Protein AF-A0A519TRK1-F1 (afdb_monomer)

Foldseek 3Di:
DEAADPPDDPVVLVVQQPDDPPDDDDPVSVVVSLVSVCVVLFFDSVQWDWDWDDDVVVRDTDIYIYTHGD

Structure (mmCIF, N/CA/C/O backbone):
data_AF-A0A519TRK1-F1
#
_entry.id   AF-A0A519TRK1-F1
#
loop_
_atom_site.group_PDB
_atom_site.id
_atom_site.type_symbol
_atom_site.label_atom_id
_atom_site.label_alt_id
_atom_site.label_comp_id
_atom_site.labe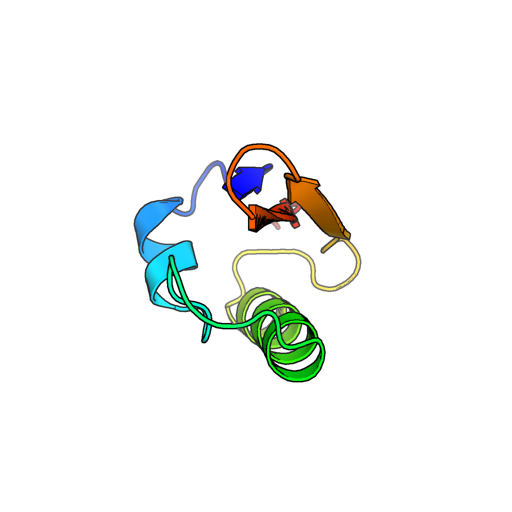l_asym_id
_atom_site.label_entity_id
_atom_site.label_seq_id
_atom_site.pdbx_PDB_ins_code
_atom_site.Cartn_x
_atom_site.Cartn_y
_atom_site.Cartn_z
_atom_site.occupancy
_atom_site.B_iso_or_equiv
_atom_site.auth_seq_id
_atom_site.auth_comp_id
_atom_site.auth_asym_id
_atom_site.auth_atom_id
_atom_site.pdbx_PDB_model_num
ATOM 1 N N . THR A 1 1 ? 0.088 5.218 -3.884 1.00 88.56 1 THR A N 1
ATOM 2 C CA . THR A 1 1 ? -0.593 6.295 -3.131 1.00 88.56 1 THR A CA 1
ATOM 3 C C . THR A 1 1 ? -1.695 5.698 -2.279 1.00 88.56 1 THR A C 1
ATOM 5 O O . THR A 1 1 ? -2.196 4.636 -2.623 1.00 88.56 1 THR A O 1
ATOM 8 N N . ILE A 1 2 ? -2.059 6.344 -1.170 1.00 90.81 2 ILE A N 1
ATOM 9 C CA . ILE A 1 2 ? -3.184 5.934 -0.314 1.00 90.81 2 ILE A CA 1
ATOM 10 C C . ILE A 1 2 ? -4.144 7.123 -0.226 1.00 90.81 2 ILE A C 1
ATOM 12 O O . ILE A 1 2 ? -3.696 8.262 -0.096 1.00 90.81 2 ILE A O 1
ATOM 16 N N . LYS A 1 3 ? -5.442 6.868 -0.385 1.00 92.31 3 LYS A N 1
ATOM 17 C CA . LYS A 1 3 ? -6.525 7.853 -0.337 1.00 92.31 3 LYS A CA 1
ATOM 18 C C . LYS A 1 3 ? -7.516 7.469 0.750 1.00 92.31 3 LYS A C 1
ATOM 20 O O . LYS A 1 3 ? -7.910 6.311 0.826 1.00 92.31 3 LYS A O 1
ATOM 25 N N . GLY A 1 4 ? -7.972 8.455 1.519 1.00 86.81 4 GLY A N 1
ATOM 26 C CA . GLY A 1 4 ? -8.982 8.269 2.568 1.00 86.81 4 GLY A CA 1
ATOM 27 C C . GLY A 1 4 ? -8.415 8.034 3.971 1.00 86.81 4 GLY A C 1
ATOM 28 O O . GLY A 1 4 ? -9.183 7.891 4.916 1.00 86.81 4 GLY A O 1
ATOM 29 N N . ASN A 1 5 ? -7.091 8.081 4.121 1.00 88.31 5 ASN A N 1
ATOM 30 C CA . ASN A 1 5 ? -6.410 8.193 5.404 1.00 88.31 5 ASN A CA 1
ATOM 31 C C . ASN A 1 5 ? -6.324 9.676 5.820 1.00 88.31 5 ASN A C 1
ATOM 33 O O . ASN A 1 5 ? -5.630 10.475 5.195 1.00 88.31 5 ASN A O 1
ATOM 37 N N . LYS A 1 6 ? -7.089 10.060 6.843 1.00 86.62 6 LYS A N 1
ATOM 38 C CA . LYS A 1 6 ? -7.131 11.411 7.424 1.00 86.62 6 LYS A CA 1
ATOM 39 C C . LYS A 1 6 ? -6.343 11.494 8.732 1.00 86.62 6 LYS A C 1
ATOM 41 O O . LYS A 1 6 ? -5.669 12.491 8.964 1.00 86.62 6 LYS A O 1
ATOM 46 N N . LYS A 1 7 ? -6.442 10.470 9.580 1.00 86.38 7 LYS A N 1
ATOM 47 C CA . LYS A 1 7 ? -5.752 10.342 10.870 1.00 86.38 7 LYS A CA 1
ATOM 48 C C . LYS A 1 7 ? -4.399 9.650 10.729 1.00 86.38 7 LYS A C 1
ATOM 50 O O . LYS A 1 7 ? -3.453 10.041 11.402 1.00 86.38 7 LYS A O 1
ATOM 55 N N . ALA A 1 8 ? -4.304 8.627 9.879 1.00 87.50 8 ALA A N 1
ATOM 56 C CA . ALA A 1 8 ? -3.069 7.864 9.701 1.00 87.50 8 ALA A CA 1
ATOM 57 C C . ALA A 1 8 ? -2.154 8.513 8.638 1.00 87.50 8 ALA A C 1
ATOM 59 O O . ALA A 1 8 ? -2.591 8.672 7.491 1.00 87.50 8 ALA A O 1
ATOM 60 N N . PRO A 1 9 ? -0.892 8.869 8.954 1.00 90.31 9 PRO A N 1
ATOM 61 C CA . PRO A 1 9 ? 0.025 9.459 7.982 1.00 90.31 9 PRO A CA 1
ATOM 62 C C . PRO A 1 9 ? 0.323 8.514 6.814 1.00 90.31 9 PRO A C 1
ATOM 64 O O . PRO A 1 9 ? 0.660 7.347 7.001 1.00 90.31 9 PRO A O 1
ATOM 67 N N . THR A 1 10 ? 0.249 9.027 5.582 1.00 89.62 10 THR A N 1
ATOM 68 C CA . THR A 1 10 ? 0.488 8.219 4.372 1.00 89.62 10 THR A CA 1
ATOM 69 C C . THR A 1 10 ? 1.881 7.590 4.356 1.00 89.62 10 THR A C 1
ATOM 71 O O . THR A 1 10 ? 2.031 6.466 3.889 1.00 89.62 10 THR A O 1
ATOM 74 N N . ALA A 1 11 ? 2.897 8.303 4.852 1.00 89.12 11 ALA A N 1
ATOM 75 C CA . ALA A 1 11 ? 4.274 7.814 4.881 1.00 89.12 11 ALA A CA 1
ATOM 76 C C . ALA A 1 11 ? 4.423 6.568 5.770 1.00 89.12 11 ALA A C 1
ATOM 78 O O . ALA A 1 11 ? 5.003 5.578 5.328 1.00 89.12 11 ALA A O 1
ATOM 79 N N . ASP A 1 12 ? 3.825 6.587 6.961 1.00 91.12 12 ASP A N 1
ATOM 80 C CA . ASP A 1 12 ? 3.889 5.477 7.918 1.00 91.12 12 ASP A CA 1
ATOM 81 C C . ASP A 1 12 ? 3.180 4.237 7.368 1.00 91.12 12 ASP A C 1
ATOM 83 O O . ASP A 1 12 ? 3.700 3.124 7.429 1.00 91.12 12 ASP A O 1
ATOM 87 N N . LEU A 1 13 ? 2.017 4.435 6.742 1.00 90.62 13 LEU A N 1
ATOM 88 C CA . LEU A 1 13 ? 1.280 3.356 6.088 1.00 90.62 13 LEU A CA 1
ATOM 89 C C . LEU A 1 13 ? 2.067 2.747 4.930 1.00 90.62 13 LEU A C 1
ATOM 91 O O . LEU A 1 13 ? 2.090 1.530 4.793 1.00 90.62 13 LEU A O 1
ATOM 95 N N . LEU A 1 14 ? 2.714 3.570 4.099 1.00 90.38 14 LEU A N 1
ATOM 96 C CA . LEU A 1 14 ? 3.538 3.083 2.992 1.00 90.38 14 LEU A CA 1
ATOM 97 C C . LEU A 1 14 ? 4.768 2.314 3.488 1.00 90.38 14 LEU A C 1
ATOM 99 O O . LEU A 1 14 ? 5.136 1.329 2.857 1.00 90.38 14 LEU A O 1
ATOM 103 N N . ALA A 1 15 ? 5.366 2.722 4.610 1.00 90.19 15 ALA A N 1
ATOM 104 C CA . ALA A 1 15 ? 6.492 2.019 5.225 1.00 90.19 15 ALA A CA 1
ATOM 105 C C . ALA A 1 15 ? 6.104 0.642 5.797 1.00 90.19 15 ALA A C 1
ATOM 107 O O . ALA A 1 15 ? 6.940 -0.255 5.865 1.00 90.19 15 ALA A O 1
ATOM 108 N N . LEU A 1 16 ? 4.835 0.463 6.176 1.00 89.50 16 LEU A N 1
ATOM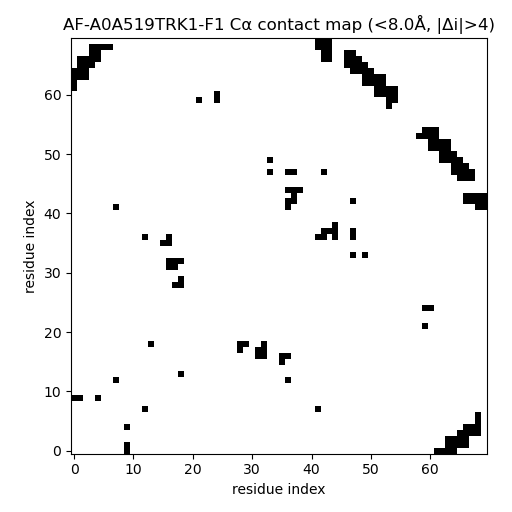 109 C CA . LEU A 1 16 ? 4.272 -0.809 6.638 1.00 89.50 16 LEU A CA 1
ATOM 110 C C . LEU A 1 16 ? 4.037 -1.819 5.505 1.00 89.50 16 LEU A C 1
ATOM 112 O O . LEU A 1 16 ? 3.984 -3.024 5.755 1.00 89.50 16 LEU A O 1
ATOM 116 N N . LEU A 1 17 ? 3.855 -1.357 4.265 1.00 91.31 17 LEU A N 1
ATOM 117 C CA . LEU A 1 17 ? 3.532 -2.242 3.149 1.00 91.31 17 LEU A CA 1
ATOM 118 C C . LEU A 1 17 ? 4.771 -3.006 2.657 1.00 91.31 17 LEU A C 1
ATOM 120 O O . LEU A 1 17 ? 5.846 -2.425 2.530 1.00 91.31 17 LEU A O 1
ATOM 124 N N . PRO A 1 18 ? 4.620 -4.275 2.235 1.00 89.12 18 PRO A N 1
ATOM 125 C CA . PRO A 1 18 ? 5.705 -5.063 1.646 1.00 89.12 18 PRO A CA 1
ATOM 126 C C . PRO A 1 18 ? 5.951 -4.698 0.167 1.00 89.12 18 PRO A C 1
ATOM 128 O O . PRO A 1 18 ? 6.153 -5.579 -0.671 1.00 89.12 18 PRO A O 1
ATOM 131 N N . LEU A 1 19 ? 5.860 -3.411 -0.179 1.00 87.62 19 LEU A N 1
ATOM 132 C CA . LEU A 1 19 ? 6.000 -2.876 -1.533 1.00 87.62 19 LEU A CA 1
ATOM 133 C C . LEU A 1 19 ? 6.978 -1.706 -1.522 1.00 87.62 19 LEU A C 1
ATOM 135 O O . LEU A 1 19 ? 6.783 -0.734 -0.795 1.00 87.62 19 LEU A O 1
ATOM 139 N N . HIS A 1 20 ? 7.981 -1.769 -2.391 1.00 86.81 20 HIS A N 1
ATOM 140 C CA . HIS A 1 20 ? 8.989 -0.724 -2.527 1.00 86.81 20 HIS A CA 1
ATOM 141 C C . HIS A 1 20 ? 8.965 -0.120 -3.934 1.00 86.81 20 HIS A C 1
ATOM 143 O O . HIS A 1 20 ? 8.632 -0.788 -4.916 1.00 86.81 20 HIS A O 1
ATOM 149 N N . GLN A 1 21 ? 9.293 1.169 -4.036 1.00 85.06 21 GLN A N 1
ATOM 150 C CA . GLN A 1 21 ? 9.372 1.848 -5.330 1.00 85.06 21 GLN A CA 1
ATOM 151 C C . GLN A 1 21 ? 10.511 1.258 -6.169 1.00 85.06 21 GLN A C 1
ATOM 153 O O . GLN A 1 21 ? 11.603 1.027 -5.657 1.00 85.06 21 GLN A O 1
ATOM 158 N N . GLY A 1 22 ? 10.248 1.022 -7.456 1.00 85.31 22 GLY A N 1
ATOM 159 C CA . GLY A 1 22 ? 11.208 0.405 -8.377 1.00 85.31 22 GLY A CA 1
ATOM 160 C C . GLY A 1 22 ? 11.269 -1.124 -8.313 1.00 85.31 22 GLY A C 1
ATOM 161 O O . GLY A 1 22 ? 12.016 -1.728 -9.077 1.00 85.31 22 GLY A O 1
ATOM 162 N N . GLU A 1 23 ? 10.482 -1.768 -7.447 1.00 88.62 23 GLU A N 1
ATOM 163 C CA . GLU A 1 23 ? 10.386 -3.226 -7.423 1.00 88.62 23 GLU A CA 1
ATOM 164 C C . GLU A 1 23 ? 9.498 -3.764 -8.558 1.00 88.62 23 GLU A C 1
ATOM 166 O O . GLU A 1 23 ? 8.557 -3.104 -9.010 1.00 88.62 23 GLU A O 1
ATOM 171 N N . LEU A 1 24 ? 9.769 -5.000 -8.992 1.00 88.00 24 LEU A N 1
ATOM 172 C CA . LEU A 1 24 ? 8.905 -5.721 -9.920 1.00 88.00 24 LEU A CA 1
ATOM 173 C C . LEU A 1 24 ? 7.496 -5.870 -9.345 1.00 88.00 24 LEU A C 1
ATOM 175 O O . LEU A 1 24 ? 7.290 -6.222 -8.182 1.00 88.00 24 LEU A O 1
ATOM 179 N N . PHE A 1 25 ? 6.508 -5.652 -10.205 1.00 89.12 25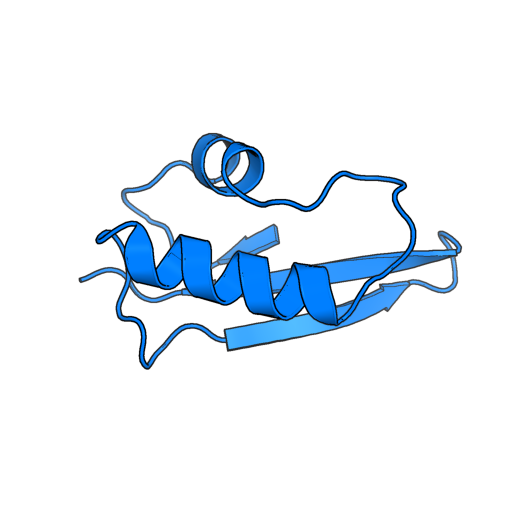 PHE A N 1
ATOM 180 C CA . PHE A 1 25 ? 5.115 -5.820 -9.837 1.00 89.12 25 PHE A CA 1
ATOM 181 C C . PHE A 1 25 ? 4.829 -7.271 -9.421 1.00 89.12 25 PHE A C 1
ATOM 183 O O . PHE A 1 25 ? 5.033 -8.208 -10.193 1.00 89.12 25 PHE A O 1
ATOM 190 N N . SER A 1 26 ? 4.292 -7.450 -8.212 1.00 90.62 26 SER A N 1
ATOM 191 C CA . SER A 1 26 ? 3.859 -8.749 -7.703 1.00 90.62 26 SER A CA 1
ATOM 192 C C . SER A 1 26 ? 2.436 -8.676 -7.167 1.00 90.62 26 SER A C 1
ATOM 194 O O . SER A 1 26 ? 2.150 -7.997 -6.178 1.00 90.62 26 SER A O 1
ATOM 196 N N . ARG A 1 27 ? 1.536 -9.452 -7.782 1.00 90.44 27 ARG A N 1
ATOM 197 C CA . ARG A 1 27 ? 0.146 -9.584 -7.323 1.00 90.44 27 ARG A CA 1
ATOM 198 C C . ARG A 1 27 ? 0.064 -10.143 -5.899 1.00 90.44 27 ARG A C 1
ATOM 200 O O . ARG A 1 27 ? -0.815 -9.743 -5.144 1.00 90.44 27 ARG A O 1
ATOM 207 N N . ALA A 1 28 ? 0.984 -11.030 -5.520 1.00 92.56 28 ALA A N 1
ATOM 208 C CA . ALA A 1 28 ? 1.036 -11.590 -4.171 1.00 92.56 28 ALA A CA 1
ATOM 209 C C . ALA A 1 28 ? 1.331 -10.506 -3.123 1.00 92.56 28 ALA A C 1
ATOM 211 O O . ALA A 1 28 ? 0.639 -10.429 -2.109 1.00 92.56 28 ALA A O 1
ATOM 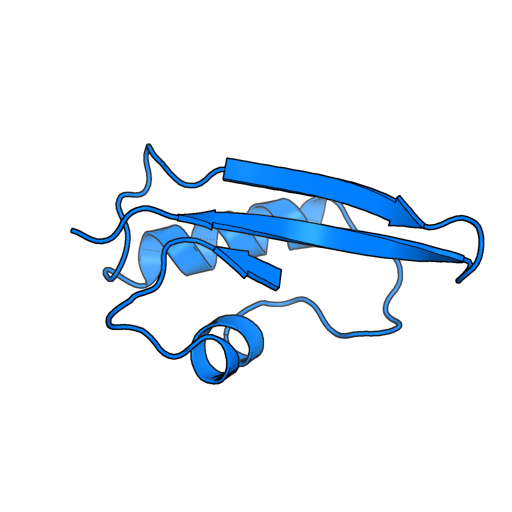212 N N . LYS A 1 29 ? 2.293 -9.615 -3.403 1.00 92.31 29 LYS A N 1
ATOM 213 C CA . LYS A 1 29 ? 2.609 -8.475 -2.527 1.00 92.31 29 LYS A CA 1
ATOM 214 C C . LYS A 1 29 ? 1.455 -7.484 -2.424 1.00 92.31 29 LYS A C 1
ATOM 216 O O . LYS A 1 29 ? 1.224 -6.926 -1.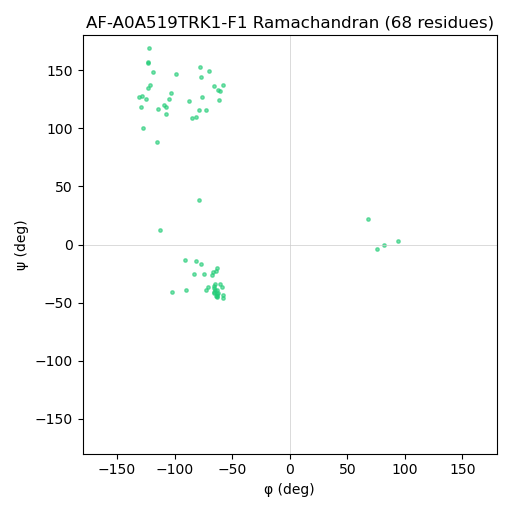359 1.00 92.31 29 LYS A O 1
ATOM 221 N N . LEU A 1 30 ? 0.700 -7.325 -3.505 1.00 91.94 30 LEU A N 1
ATOM 222 C CA . LEU A 1 30 ? -0.494 -6.487 -3.545 1.00 91.94 30 LEU A CA 1
ATOM 223 C C . L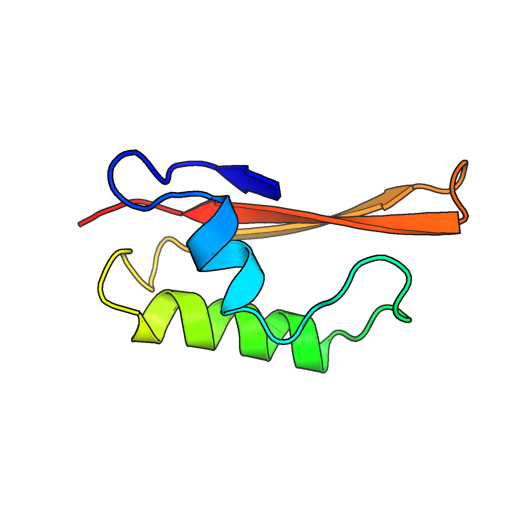EU A 1 30 ? -1.634 -7.000 -2.648 1.00 91.94 30 LEU A C 1
ATOM 225 O O . LEU A 1 30 ? -2.348 -6.227 -2.019 1.00 91.94 30 LEU A O 1
ATOM 229 N N . ILE A 1 31 ? -1.813 -8.317 -2.578 1.00 92.12 31 ILE A N 1
ATOM 230 C CA . ILE A 1 31 ? -2.790 -8.932 -1.669 1.00 92.12 31 ILE A CA 1
ATOM 231 C C . ILE A 1 31 ? -2.281 -8.849 -0.223 1.00 92.12 31 ILE A C 1
ATOM 233 O O . ILE A 1 31 ? -3.049 -8.570 0.697 1.00 92.12 31 ILE A O 1
ATOM 237 N N . ALA A 1 32 ? -0.976 -9.041 -0.014 1.00 93.12 32 ALA A N 1
ATOM 238 C CA . ALA A 1 32 ? -0.360 -8.906 1.302 1.00 93.12 32 ALA A CA 1
ATOM 239 C C . ALA A 1 32 ? -0.481 -7.475 1.853 1.00 93.12 32 ALA A C 1
ATOM 241 O O . ALA A 1 32 ? -0.816 -7.304 3.020 1.00 93.12 32 ALA A O 1
ATOM 242 N N . SER A 1 33 ? -0.280 -6.445 1.026 1.00 93.44 33 SER A N 1
ATOM 243 C CA . SER A 1 33 ? -0.436 -5.049 1.447 1.00 93.44 33 SER A CA 1
ATOM 244 C C . SER A 1 33 ? -1.872 -4.717 1.855 1.00 93.44 33 SER A C 1
ATOM 246 O O . SER A 1 33 ? -2.077 -4.039 2.858 1.00 93.44 33 SER A O 1
ATOM 248 N N . GLN A 1 34 ? -2.873 -5.244 1.142 1.00 92.06 34 GLN A N 1
ATOM 249 C CA . GLN A 1 34 ? -4.276 -5.120 1.543 1.00 92.06 34 GLN A CA 1
ATOM 250 C C . GLN A 1 34 ? -4.516 -5.703 2.934 1.00 92.06 34 GLN A C 1
ATOM 252 O O . GLN A 1 34 ? -5.173 -5.082 3.769 1.00 92.06 34 GLN A O 1
ATOM 257 N N . ARG A 1 35 ? -3.965 -6.895 3.179 1.00 93.19 35 ARG A N 1
ATOM 258 C CA . ARG A 1 35 ? -4.083 -7.588 4.458 1.00 93.19 35 ARG A CA 1
ATOM 259 C C . ARG A 1 35 ? -3.416 -6.803 5.586 1.00 93.19 35 ARG A C 1
ATOM 261 O O . ARG A 1 35 ? -4.039 -6.622 6.622 1.00 93.19 35 ARG A O 1
ATOM 268 N N . VAL A 1 36 ? -2.216 -6.267 5.358 1.00 92.62 36 VAL A N 1
ATOM 269 C CA . VAL A 1 36 ? -1.524 -5.396 6.324 1.00 92.62 36 VAL A CA 1
ATOM 270 C C . VAL A 1 36 ? -2.375 -4.169 6.668 1.00 92.62 36 VAL A C 1
ATOM 272 O O . VAL A 1 36 ? -2.518 -3.832 7.840 1.00 92.62 36 VAL A O 1
ATOM 275 N N . LEU A 1 37 ? -3.001 -3.524 5.677 1.00 91.31 37 LEU A N 1
ATOM 276 C CA . LEU A 1 37 ? -3.892 -2.382 5.924 1.00 91.31 37 LEU A CA 1
ATOM 277 C C . LEU A 1 37 ? -5.141 -2.780 6.723 1.00 91.31 37 LEU A C 1
ATOM 279 O O . LEU A 1 37 ? -5.548 -2.036 7.612 1.00 91.31 37 LEU A O 1
ATOM 283 N N . ALA A 1 38 ? -5.723 -3.949 6.452 1.00 91.44 38 ALA A N 1
ATOM 284 C CA . ALA A 1 38 ? -6.858 -4.477 7.208 1.00 91.44 38 ALA A CA 1
ATOM 285 C C . ALA A 1 38 ? -6.490 -4.820 8.664 1.00 91.44 38 ALA A C 1
ATOM 287 O O . ALA A 1 38 ? -7.250 -4.526 9.584 1.00 91.44 38 ALA A O 1
ATOM 288 N N . GLU A 1 39 ? -5.316 -5.413 8.878 1.00 92.00 39 GLU A N 1
ATOM 289 C CA . GLU A 1 39 ? -4.812 -5.813 10.198 1.00 92.00 39 GLU A CA 1
ATOM 290 C C . GLU A 1 39 ? -4.283 -4.622 11.015 1.00 92.00 39 GLU A C 1
ATOM 292 O O . GLU A 1 39 ? -4.177 -4.717 12.235 1.00 92.00 39 GLU A O 1
ATOM 297 N N . SER A 1 40 ? -4.014 -3.478 10.373 1.00 88.94 40 SER A N 1
ATOM 298 C CA . SER A 1 40 ? -3.535 -2.260 11.041 1.00 88.94 40 SER A CA 1
ATOM 299 C C . SER A 1 40 ? -4.529 -1.660 12.045 1.00 88.94 40 SER A C 1
ATOM 301 O O . SER A 1 40 ? -4.141 -0.868 12.899 1.00 88.94 40 SER A O 1
ATOM 303 N N . GLY A 1 41 ? -5.819 -2.002 11.941 1.00 87.31 41 GLY A N 1
ATOM 304 C CA . GLY A 1 41 ? -6.870 -1.517 12.841 1.00 87.31 41 GLY A CA 1
ATOM 305 C C . GLY A 1 41 ? -7.322 -0.067 12.609 1.00 87.31 41 GLY A C 1
ATOM 306 O O . GLY A 1 41 ? -8.277 0.368 13.249 1.00 87.31 41 GLY A O 1
ATOM 307 N N . PHE A 1 42 ? -6.693 0.673 11.688 1.00 87.62 42 PHE A N 1
ATOM 308 C CA . PHE A 1 42 ? -7.058 2.061 11.367 1.00 87.62 42 PHE A CA 1
ATOM 309 C C . PHE A 1 42 ? -8.222 2.180 10.371 1.00 87.62 42 PHE A C 1
ATOM 311 O O . PHE A 1 42 ? -8.928 3.191 10.358 1.00 87.62 42 PHE A O 1
ATOM 318 N N . PHE A 1 43 ? -8.424 1.160 9.532 1.00 92.19 43 PHE A N 1
ATOM 319 C CA . PHE A 1 43 ? -9.351 1.198 8.399 1.00 92.19 43 PHE A CA 1
ATOM 320 C C . PHE A 1 43 ? -10.399 0.090 8.466 1.00 92.19 43 PHE A C 1
ATOM 322 O O . PHE A 1 43 ? -10.179 -0.960 9.069 1.00 92.19 43 PHE A O 1
ATOM 329 N N . ASP A 1 44 ? -11.529 0.309 7.797 1.00 91.56 44 ASP A N 1
ATOM 330 C CA . ASP A 1 44 ? -12.542 -0.720 7.586 1.00 91.56 44 ASP A CA 1
ATOM 331 C C . ASP A 1 44 ? -12.042 -1.748 6.549 1.00 91.56 44 ASP A C 1
ATOM 333 O O . ASP A 1 44 ? -11.879 -1.397 5.373 1.00 91.56 44 ASP A O 1
ATOM 337 N N . PRO A 1 45 ? -11.837 -3.023 6.935 1.00 90.12 45 PRO A N 1
ATOM 338 C CA . PRO A 1 45 ? -11.290 -4.053 6.053 1.00 90.12 45 PRO A CA 1
ATOM 339 C C . PRO A 1 45 ? -12.191 -4.367 4.851 1.00 90.12 45 PRO A C 1
ATOM 341 O O . PRO A 1 45 ? -11.705 -4.835 3.823 1.00 90.12 45 PRO A O 1
ATOM 344 N N . THR A 1 46 ? -13.495 -4.088 4.941 1.00 88.50 46 THR A N 1
ATOM 345 C CA . THR A 1 46 ? -14.459 -4.326 3.854 1.00 88.50 46 THR A CA 1
ATOM 346 C C . THR A 1 46 ? -14.457 -3.217 2.803 1.00 88.50 46 THR A C 1
ATOM 348 O O . THR A 1 46 ? -15.011 -3.386 1.715 1.00 88.50 46 THR A O 1
ATOM 351 N N . LYS A 1 47 ? -13.837 -2.073 3.118 1.00 91.12 47 LYS A N 1
ATOM 352 C CA . LYS A 1 47 ? -13.814 -0.864 2.284 1.00 91.12 47 LYS A CA 1
ATOM 353 C C . LYS A 1 47 ? -12.428 -0.535 1.733 1.00 91.12 47 LYS A C 1
ATOM 355 O O . LYS A 1 47 ? -12.235 0.551 1.191 1.00 91.12 47 LYS A O 1
ATOM 360 N N . ILE A 1 48 ? -11.474 -1.460 1.837 1.00 91.94 48 ILE A N 1
AT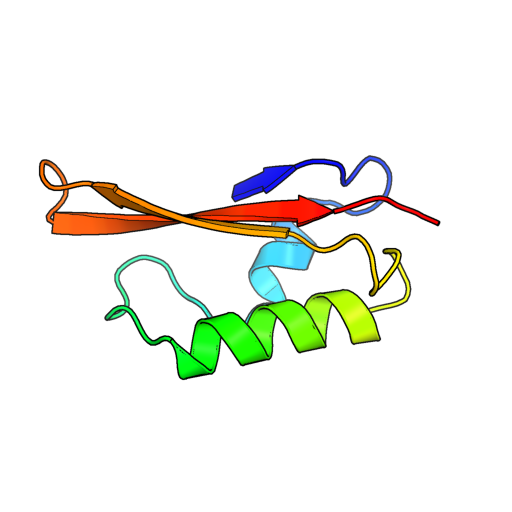OM 361 C CA . ILE A 1 48 ? -10.150 -1.308 1.230 1.00 91.94 48 ILE A CA 1
ATOM 362 C C . ILE A 1 48 ? -10.235 -1.689 -0.248 1.00 91.94 48 ILE A C 1
ATOM 364 O O . ILE A 1 48 ? -10.382 -2.860 -0.600 1.00 91.94 48 ILE A O 1
ATOM 368 N N . GLY A 1 49 ? -10.120 -0.685 -1.109 1.00 91.88 49 GLY A N 1
ATOM 369 C CA . GLY A 1 49 ? -10.000 -0.836 -2.554 1.00 91.88 49 GLY A CA 1
ATOM 370 C C . GLY A 1 49 ? -8.549 -0.725 -3.010 1.00 91.88 49 GLY A C 1
ATOM 371 O O . GLY A 1 49 ? -7.750 0.019 -2.438 1.00 91.88 49 GLY A O 1
ATOM 372 N N . ILE A 1 50 ? -8.216 -1.465 -4.062 1.00 92.19 50 ILE A N 1
ATOM 373 C CA . ILE A 1 50 ? -6.895 -1.468 -4.684 1.00 92.19 50 ILE A CA 1
ATOM 374 C C . ILE A 1 50 ? -7.076 -1.239 -6.177 1.00 92.19 50 ILE A C 1
ATOM 376 O O . ILE A 1 50 ? -7.808 -1.980 -6.832 1.00 92.19 50 ILE A O 1
ATOM 380 N N . ASN A 1 51 ? -6.361 -0.260 -6.719 1.00 91.38 51 ASN A N 1
ATOM 381 C CA . ASN A 1 51 ? -6.344 0.029 -8.142 1.00 91.38 51 ASN A CA 1
ATOM 382 C C . ASN A 1 51 ? -4.898 0.078 -8.675 1.00 91.38 51 ASN A C 1
ATOM 384 O O . ASN A 1 51 ? -4.202 1.079 -8.473 1.00 91.38 51 ASN A O 1
ATOM 388 N N . PRO A 1 52 ? -4.414 -0.995 -9.327 1.00 91.44 52 PRO A N 1
ATOM 389 C CA . PRO A 1 52 ? -3.148 -0.971 -10.045 1.00 91.44 52 PRO A CA 1
ATOM 390 C C . PRO A 1 52 ? -3.331 -0.279 -11.402 1.00 91.44 52 PRO A C 1
ATOM 392 O O . PRO A 1 52 ? -4.039 -0.774 -12.277 1.00 91.44 52 PRO A O 1
ATOM 395 N N . ARG A 1 53 ? -2.661 0.857 -11.595 1.00 91.62 53 ARG A N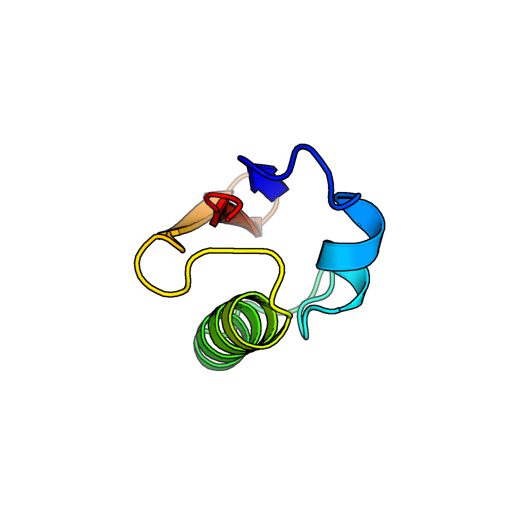 1
ATOM 396 C CA . ARG A 1 53 ? -2.664 1.626 -12.839 1.00 91.62 53 ARG A CA 1
ATOM 397 C C . ARG A 1 53 ? -1.317 1.475 -13.554 1.00 91.62 53 ARG A C 1
ATOM 399 O O . ARG A 1 53 ? -0.309 1.989 -13.066 1.00 91.62 53 ARG A O 1
ATOM 406 N N . PRO A 1 54 ? -1.274 0.810 -14.719 1.00 91.12 54 PRO A N 1
ATOM 407 C CA . PRO A 1 54 ? -0.060 0.741 -15.524 1.00 91.12 54 PRO A CA 1
ATOM 408 C C . PRO A 1 54 ? 0.396 2.140 -15.962 1.00 91.12 54 PRO A C 1
ATOM 410 O O . PRO A 1 54 ? -0.410 2.923 -16.465 1.00 91.12 54 PRO A O 1
ATOM 413 N N . ASN A 1 55 ? 1.684 2.443 -15.798 1.00 90.44 55 ASN A N 1
ATOM 414 C CA . ASN A 1 55 ? 2.322 3.666 -16.277 1.00 90.44 55 ASN A CA 1
ATOM 415 C C . ASN A 1 55 ? 3.382 3.312 -17.342 1.00 90.44 55 ASN A C 1
ATOM 417 O O . ASN A 1 55 ? 4.554 3.104 -17.011 1.00 90.44 55 ASN A O 1
ATOM 421 N N . PRO A 1 56 ? 2.991 3.234 -18.630 1.00 89.12 56 PRO A N 1
ATOM 422 C CA . PRO A 1 56 ? 3.889 2.810 -19.704 1.00 89.12 56 PRO A CA 1
ATOM 423 C C . PRO A 1 56 ? 5.030 3.801 -19.970 1.00 89.12 56 PRO A C 1
ATOM 425 O O . PRO A 1 56 ? 6.074 3.386 -20.457 1.00 89.12 56 PRO A O 1
ATOM 428 N N . ALA A 1 57 ? 4.870 5.083 -19.623 1.00 91.44 57 ALA A N 1
ATOM 429 C CA . ALA A 1 57 ? 5.916 6.092 -19.800 1.00 91.44 57 ALA A CA 1
ATOM 430 C C . ALA A 1 57 ? 7.087 5.897 -18.823 1.00 91.44 57 ALA A C 1
ATOM 432 O O . ALA A 1 57 ? 8.238 6.113 -19.191 1.00 91.44 57 ALA A O 1
ATOM 433 N N . ALA A 1 58 ? 6.795 5.472 -17.590 1.00 85.50 58 ALA A N 1
ATOM 434 C CA . ALA A 1 58 ? 7.808 5.161 -16.582 1.00 85.50 58 ALA A CA 1
ATOM 435 C C . ALA A 1 58 ? 8.250 3.686 -16.602 1.00 85.50 58 ALA A C 1
ATOM 437 O O . ALA A 1 58 ? 9.229 3.337 -15.950 1.00 85.50 58 ALA A O 1
ATOM 438 N N . GLY A 1 59 ? 7.518 2.809 -17.301 1.00 86.75 59 GLY A N 1
ATOM 439 C CA . GLY A 1 59 ? 7.727 1.359 -17.240 1.00 86.75 59 GLY A CA 1
ATOM 440 C C . GLY A 1 59 ? 7.370 0.750 -15.878 1.00 86.75 59 GLY A C 1
ATOM 441 O O . GLY A 1 59 ? 7.865 -0.319 -15.530 1.00 86.75 59 GLY A O 1
ATOM 442 N N . LEU A 1 60 ? 6.530 1.432 -15.094 1.00 89.94 60 LEU A N 1
ATOM 443 C CA . LEU A 1 60 ? 6.161 1.056 -13.727 1.00 89.94 60 LEU A CA 1
ATOM 444 C C . LEU A 1 60 ? 4.644 0.888 -13.594 1.00 89.94 60 LEU A C 1
ATOM 446 O O . LEU A 1 60 ? 3.872 1.254 -14.480 1.00 89.94 60 LEU A O 1
ATOM 450 N N . VAL A 1 61 ? 4.205 0.334 -12.465 1.00 91.56 61 VAL A N 1
ATOM 451 C CA . VAL A 1 61 ? 2.784 0.238 -12.110 1.00 91.56 61 VAL A CA 1
ATOM 452 C C . VAL A 1 61 ? 2.533 1.104 -10.887 1.00 91.56 61 VAL A C 1
ATOM 454 O O . VAL A 1 61 ? 3.050 0.830 -9.804 1.00 91.56 61 VAL A O 1
ATOM 457 N N . ASP A 1 62 ? 1.710 2.135 -11.053 1.00 91.19 62 ASP A N 1
ATOM 458 C CA . ASP A 1 62 ? 1.250 2.950 -9.940 1.00 91.19 62 ASP A CA 1
ATOM 459 C C . ASP A 1 62 ? 0.182 2.172 -9.172 1.00 91.19 62 ASP A C 1
ATOM 461 O O . ASP A 1 62 ? -0.808 1.728 -9.749 1.00 91.19 62 ASP A O 1
ATOM 465 N N . ILE A 1 63 ? 0.343 2.025 -7.860 1.00 90.88 63 ILE A N 1
ATOM 466 C CA . ILE A 1 63 ? -0.657 1.355 -7.022 1.00 90.88 63 ILE A CA 1
ATOM 467 C C . ILE A 1 63 ? -1.377 2.402 -6.177 1.00 90.88 63 ILE A C 1
ATOM 469 O O . ILE A 1 63 ? -0.755 3.082 -5.354 1.00 90.88 63 ILE A O 1
ATOM 473 N N . GLU A 1 64 ? -2.687 2.526 -6.374 1.00 91.88 64 GLU A N 1
ATOM 474 C CA . GLU A 1 64 ? -3.561 3.379 -5.573 1.00 91.88 64 GLU A CA 1
ATOM 475 C C . GLU A 1 64 ? -4.406 2.533 -4.613 1.00 91.88 64 GLU A C 1
ATOM 477 O O . GLU A 1 64 ? -5.122 1.627 -5.036 1.00 91.88 64 GLU A O 1
ATOM 482 N N . TYR A 1 65 ? -4.330 2.846 -3.320 1.00 92.50 65 TYR A N 1
ATOM 483 C CA . TYR A 1 65 ? -5.180 2.267 -2.282 1.00 92.50 65 TYR A CA 1
ATOM 484 C C . TYR A 1 65 ? -6.249 3.272 -1.882 1.00 92.50 65 TYR A C 1
ATOM 486 O O . TYR A 1 65 ? -5.934 4.420 -1.573 1.00 92.50 65 TYR A O 1
ATOM 494 N N . THR A 1 66 ? -7.502 2.842 -1.841 1.00 93.56 66 THR A N 1
ATOM 495 C CA . THR A 1 66 ? -8.614 3.620 -1.288 1.00 93.56 66 THR A CA 1
ATOM 496 C C . THR A 1 66 ? -9.048 2.972 0.013 1.00 93.56 66 THR A C 1
ATOM 498 O O . THR A 1 66 ? -9.437 1.807 0.010 1.00 93.56 66 THR A O 1
ATOM 501 N N . VAL A 1 67 ? -8.977 3.707 1.114 1.00 92.69 67 VAL A N 1
ATOM 502 C CA . VAL A 1 67 ? -9.326 3.233 2.454 1.00 92.69 67 VAL A CA 1
ATOM 503 C C . VAL A 1 67 ? -10.396 4.130 3.065 1.00 92.69 67 VAL A C 1
ATOM 505 O O . VAL A 1 67 ? -10.546 5.289 2.681 1.00 92.69 67 VAL A O 1
ATOM 508 N N . ILE A 1 68 ? -11.148 3.593 4.022 1.00 92.00 68 ILE A N 1
ATOM 509 C CA . ILE A 1 68 ? -12.090 4.359 4.840 1.00 92.00 68 ILE A CA 1
ATOM 510 C C . ILE A 1 68 ? -11.715 4.115 6.296 1.00 92.00 68 ILE A C 1
ATOM 512 O O . ILE A 1 68 ? -11.598 2.965 6.717 1.00 92.00 68 ILE A O 1
ATOM 516 N N . GLU A 1 69 ? -11.474 5.188 7.042 1.00 87.94 69 GLU A N 1
ATOM 517 C CA . GLU A 1 69 ? -11.197 5.109 8.477 1.00 87.94 69 GLU A CA 1
ATOM 518 C C . GLU A 1 69 ? -12.439 4.708 9.266 1.00 87.94 69 GLU A C 1
ATOM 520 O O . GLU A 1 69 ? -13.563 5.044 8.882 1.00 87.94 69 GLU A O 1
ATOM 525 N N . LYS A 1 70 ? -12.205 4.006 10.376 1.00 82.00 70 LYS A N 1
ATOM 526 C CA . LYS A 1 70 ? -13.240 3.687 11.358 1.00 82.00 70 LYS A CA 1
ATOM 527 C C . LYS A 1 70 ? -13.569 4.881 12.264 1.00 82.00 70 LYS A C 1
ATOM 529 O O . LYS A 1 70 ? -12.672 5.719 12.547 1.00 82.00 70 LYS A O 1
#

Secondary structure (DSSP, 8-state):
-EES-SSS-HHHHHHHSS--TTPPP-HHHHHHHHHHHHHTSSB-GGG-EEEEEEETTTTEEEEEEE--B-

Nearest PDB structures (foldseek):
  4bza-assembly1_A  TM=8.910E-01  e=1.938E-03  Escherichia coli BL21(DE3)
  4qay-assembly1_A  TM=8.836E-01  e=4.060E-03  human gut metagenome
  5efr-assembly1_A  TM=8.928E-01  e=8.507E-03  Rhodothermus marinus
  4c4v-assembly2_B  TM=8.723E-01  e=8.507E-03  Escherichia coli
  4c00-assembly1_A  TM=8.806E-01  e=2.332E-02  Escherichia coli

Sequence (70 aa):
TIKGNKKAPTADLLALLPLHQGELFSRAKLIASQRVLAESGFFDPTKIGINPRPNPAAGLVDIEYTVIEK

pLDDT: mean 90.09, std 2.34, range [82.0, 93.56]

Mean predicted aligned error: 3.56 Å

Solvent-accessible surface area (backbone atoms only — not comparable to full-atom values): 4290 Å² total; per-residue (Å²): 89,78,42,56,64,83,86,58,58,66,67,62,56,49,69,70,34,80,65,63,90,93,57,82,91,48,74,68,43,54,53,49,33,53,49,52,49,38,70,64,72,61,35,40,62,91,51,61,44,79,46,81,42,81,34,79,91,79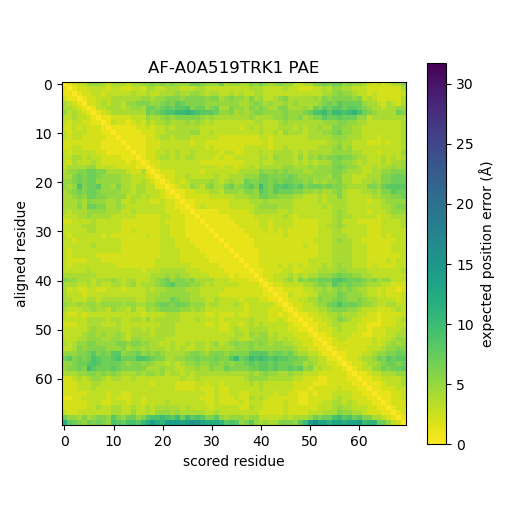,74,45,70,49,50,40,35,37,40,37,62,113

Radius of gyration: 11.89 Å; Cα contacts (8 Å, |Δi|>4): 96; chains: 1; bounding box: 26×23×33 Å